Protein AF-A0A5N9HUZ3-F1 (afdb_monomer)

Structure (mmCIF, N/CA/C/O backbone):
data_AF-A0A5N9HUZ3-F1
#
_entry.id   AF-A0A5N9HUZ3-F1
#
loop_
_atom_site.group_PDB
_atom_site.id
_atom_site.type_symbol
_atom_site.label_atom_id
_atom_site.label_alt_id
_atom_site.label_comp_id
_atom_site.label_asym_id
_atom_site.label_entity_id
_atom_site.label_seq_id
_atom_site.pdbx_PDB_ins_code
_atom_site.Cartn_x
_atom_site.Cartn_y
_atom_site.Cartn_z
_atom_site.occupancy
_atom_site.B_iso_or_equiv
_atom_site.auth_seq_id
_atom_site.auth_comp_id
_atom_site.auth_asym_id
_atom_site.auth_atom_id
_atom_site.pdbx_PDB_model_num
ATOM 1 N N . MET A 1 1 ? -9.620 -20.479 14.084 1.00 70.25 1 MET A N 1
ATOM 2 C CA . MET A 1 1 ? -11.020 -20.603 13.618 1.00 70.25 1 MET A CA 1
ATOM 3 C C . MET A 1 1 ? -11.882 -20.804 14.854 1.00 70.25 1 MET A C 1
ATOM 5 O O . MET A 1 1 ? -11.543 -21.673 15.647 1.00 70.25 1 MET A O 1
ATOM 9 N N . TYR A 1 2 ? -12.899 -19.968 15.070 1.00 83.31 2 TYR A N 1
ATOM 10 C CA . TYR A 1 2 ? -13.723 -20.023 16.282 1.00 83.31 2 TYR A CA 1
ATOM 11 C C . TYR A 1 2 ? -14.654 -21.237 16.264 1.00 83.31 2 TYR A C 1
ATOM 13 O O . TYR A 1 2 ? -15.335 -21.481 15.268 1.00 83.31 2 TYR A O 1
ATOM 21 N N . THR A 1 3 ? -14.710 -21.978 17.369 1.00 85.69 3 THR A N 1
ATOM 22 C CA . THR A 1 3 ? -15.716 -23.029 17.567 1.00 85.69 3 THR A CA 1
ATOM 23 C C . THR A 1 3 ? -16.971 -22.382 18.137 1.00 85.69 3 THR A C 1
ATOM 25 O O . THR A 1 3 ? -16.973 -21.948 19.287 1.00 85.69 3 THR A O 1
ATOM 28 N N . LEU A 1 4 ? -18.029 -22.291 17.331 1.00 88.12 4 LEU A N 1
ATOM 29 C CA . LEU A 1 4 ? -19.267 -21.605 17.698 1.00 88.12 4 LEU A CA 1
ATOM 30 C C . LEU A 1 4 ? -20.426 -22.599 17.814 1.00 88.12 4 LEU A C 1
ATOM 32 O O . LEU A 1 4 ? -20.644 -23.418 16.922 1.00 88.12 4 LEU A O 1
ATOM 36 N N . HIS A 1 5 ? -21.204 -22.483 18.889 1.00 86.88 5 HIS A N 1
ATOM 37 C CA . HIS A 1 5 ? -22.492 -23.156 19.044 1.00 86.88 5 HIS A CA 1
ATOM 38 C C . HIS A 1 5 ? -23.592 -22.099 19.008 1.00 86.88 5 HIS A C 1
ATOM 40 O O . HIS A 1 5 ? -23.825 -21.404 19.994 1.00 86.88 5 HIS A O 1
ATOM 46 N N . LEU A 1 6 ? -24.221 -21.944 17.845 1.00 91.12 6 LEU A N 1
ATOM 47 C CA . LEU A 1 6 ? -25.201 -20.891 17.596 1.00 91.12 6 LEU A CA 1
ATOM 48 C C . LEU A 1 6 ? -26.619 -21.444 17.732 1.00 91.12 6 LEU A C 1
ATOM 50 O O . LEU A 1 6 ? -26.968 -22.432 17.090 1.00 91.12 6 LEU A O 1
ATOM 54 N N . SER A 1 7 ? -27.434 -20.790 18.555 1.00 92.19 7 SER A N 1
ATOM 55 C CA . SER A 1 7 ? -28.883 -21.016 18.647 1.00 92.19 7 SER A CA 1
ATOM 56 C C . SER A 1 7 ? -29.696 -19.933 17.931 1.0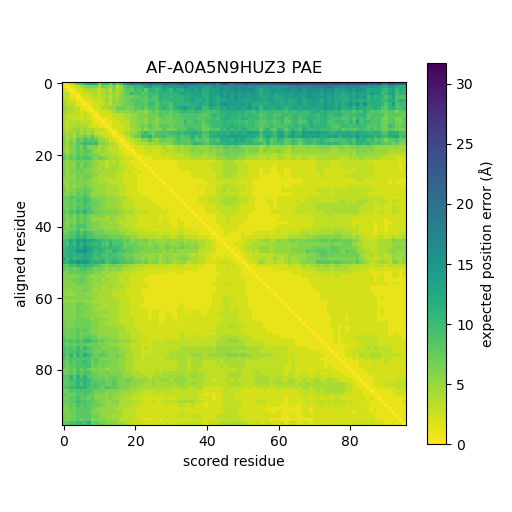0 92.19 7 SER A C 1
ATOM 58 O O . SER A 1 7 ? -30.887 -20.112 17.696 1.00 92.19 7 SER A O 1
ATOM 60 N N . GLU A 1 8 ? -29.054 -18.818 17.580 1.00 92.69 8 GLU A N 1
ATOM 61 C CA . GLU A 1 8 ? -29.625 -17.671 16.875 1.00 92.69 8 GLU A CA 1
ATOM 62 C C . GLU A 1 8 ? -28.740 -17.309 15.675 1.00 92.69 8 GLU A C 1
ATOM 64 O O . GLU A 1 8 ? -27.558 -17.652 15.634 1.00 92.69 8 GLU A O 1
ATOM 69 N N . SER A 1 9 ? -29.290 -16.576 14.703 1.00 92.88 9 SER A N 1
ATOM 70 C CA . SER A 1 9 ? -28.530 -16.043 13.561 1.00 92.88 9 SER A CA 1
ATOM 71 C C . SER A 1 9 ? -27.729 -14.788 13.951 1.00 92.88 9 SER A C 1
ATOM 73 O O . SER A 1 9 ? -27.838 -13.746 13.303 1.00 92.88 9 SER A O 1
ATOM 75 N N . LEU A 1 10 ? -26.954 -14.877 15.033 1.00 92.25 10 LEU A N 1
ATOM 76 C CA . LEU A 1 10 ? -26.121 -13.809 15.581 1.00 92.25 10 LEU A CA 1
ATOM 77 C C . LEU A 1 10 ? -24.797 -14.391 16.085 1.00 92.25 10 LEU A C 1
ATOM 79 O O . LEU A 1 10 ? -24.782 -15.375 16.819 1.00 92.25 10 LEU A O 1
ATOM 83 N N . ILE A 1 11 ? -23.689 -13.738 15.738 1.00 92.50 11 ILE A N 1
ATOM 84 C CA . ILE A 1 11 ? -22.376 -13.967 16.346 1.00 92.50 11 ILE A CA 1
ATOM 85 C C . ILE A 1 11 ? -21.923 -12.628 16.924 1.00 92.50 11 ILE A C 1
ATOM 87 O O . ILE A 1 11 ? -21.786 -11.653 16.186 1.00 92.50 11 ILE A O 1
ATOM 91 N N . SER A 1 12 ? -21.709 -12.568 18.238 1.00 89.25 12 SER A N 1
ATOM 92 C CA . SER A 1 12 ? -21.181 -11.366 18.891 1.00 89.25 12 SER A CA 1
ATOM 93 C C . SER A 1 12 ? -19.735 -11.097 18.471 1.00 89.25 12 SER A C 1
ATOM 95 O O . SER A 1 12 ? -18.981 -12.031 18.180 1.00 89.25 12 SER A O 1
ATOM 97 N N . ALA A 1 13 ? -19.337 -9.823 18.484 1.00 88.88 13 ALA A N 1
ATOM 98 C CA . ALA A 1 13 ? -17.956 -9.426 18.225 1.00 88.88 13 ALA A CA 1
ATOM 99 C C . ALA A 1 13 ? -16.993 -10.180 19.158 1.00 88.88 13 ALA A C 1
ATOM 101 O O . ALA A 1 13 ? -17.204 -10.231 20.373 1.00 88.88 13 ALA A O 1
ATOM 102 N N . GLN A 1 14 ? -15.958 -10.780 18.574 1.00 88.12 14 GLN A N 1
ATOM 103 C CA . GLN A 1 14 ? -14.876 -11.403 19.329 1.00 88.12 14 GLN A CA 1
ATOM 104 C C . GLN A 1 14 ? -13.933 -10.298 19.830 1.00 88.12 14 GLN A C 1
ATOM 106 O O . GLN A 1 14 ? -13.730 -9.302 19.138 1.00 88.12 14 GLN A O 1
ATOM 111 N N . GLN A 1 15 ? -13.420 -10.439 21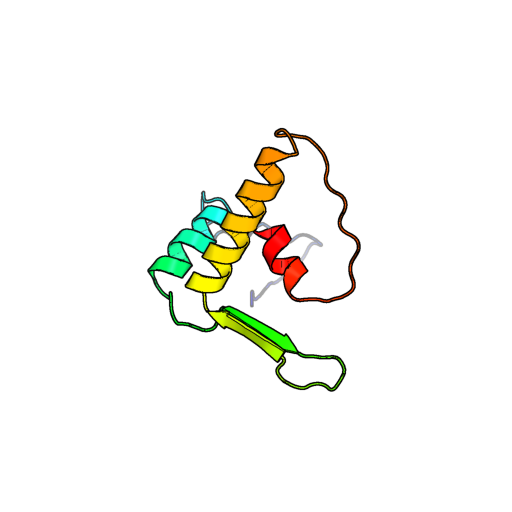.052 1.00 87.62 15 GLN A N 1
ATOM 112 C CA . GLN A 1 15 ? -12.554 -9.447 21.718 1.00 87.62 15 GLN A CA 1
ATOM 113 C C . GLN A 1 15 ? -11.159 -10.020 22.009 1.00 87.62 15 GLN A C 1
ATOM 115 O O . GLN A 1 15 ? -10.481 -9.591 22.939 1.00 87.62 15 GLN A O 1
ATOM 120 N N . ASP A 1 16 ? -10.762 -11.052 21.270 1.00 89.00 16 ASP A N 1
ATOM 121 C CA . ASP A 1 16 ? -9.502 -11.775 21.445 1.00 89.00 16 ASP A CA 1
ATOM 122 C C . ASP A 1 16 ? -8.359 -11.230 20.577 1.00 89.00 16 ASP A C 1
ATOM 124 O O . ASP A 1 16 ? -7.257 -11.774 20.604 1.00 89.00 16 ASP A O 1
ATOM 128 N N . ASP A 1 17 ? -8.608 -10.131 19.865 1.00 87.88 17 ASP A N 1
ATOM 129 C CA . ASP A 1 17 ? -7.611 -9.357 19.135 1.00 87.88 17 ASP A CA 1
ATOM 130 C C . ASP A 1 17 ? -7.829 -7.855 19.379 1.00 87.88 17 ASP A C 1
ATOM 132 O O . ASP A 1 17 ? -8.910 -7.422 19.793 1.00 87.88 17 ASP A O 1
ATOM 136 N N . PHE A 1 18 ? -6.795 -7.052 19.149 1.00 88.44 18 PHE A N 1
ATOM 137 C CA . PHE A 1 18 ? -6.817 -5.613 19.381 1.00 88.44 18 PHE A CA 1
ATOM 138 C C . PHE A 1 18 ? -6.751 -4.841 18.066 1.00 88.44 18 PHE A C 1
ATOM 140 O O . PHE A 1 18 ? -5.907 -5.078 17.204 1.00 88.44 18 PHE A O 1
ATOM 147 N N . VAL A 1 19 ? -7.625 -3.844 17.932 1.00 89.31 19 VAL A N 1
ATOM 148 C CA . VAL A 1 19 ? -7.532 -2.879 16.836 1.00 89.31 19 VAL A CA 1
ATOM 149 C C . VAL A 1 19 ? -6.382 -1.925 17.143 1.00 89.31 19 VAL A C 1
ATOM 151 O O . VAL A 1 19 ? -6.335 -1.316 18.212 1.00 89.31 19 VAL A O 1
ATOM 154 N N . ARG A 1 20 ? -5.431 -1.814 16.215 1.00 92.75 20 ARG A N 1
ATOM 155 C CA . ARG A 1 20 ? -4.315 -0.873 16.330 1.00 92.75 20 ARG A CA 1
ATOM 156 C C . ARG A 1 20 ? -4.769 0.531 15.929 1.00 92.75 20 ARG A C 1
ATOM 158 O O . ARG A 1 20 ? -5.291 0.719 14.836 1.00 92.75 20 ARG A O 1
ATOM 165 N N . GLU A 1 21 ? -4.474 1.516 16.772 1.00 94.94 21 GLU A N 1
ATOM 166 C CA . GLU A 1 21 ? -4.640 2.943 16.465 1.00 94.94 21 GLU A CA 1
ATOM 167 C C . GLU A 1 21 ? -3.470 3.442 15.596 1.00 94.94 21 GLU A C 1
ATOM 169 O O . GLU A 1 21 ? -2.563 4.122 16.073 1.00 94.94 21 GLU A O 1
ATOM 174 N N . ALA A 1 22 ? -3.448 3.038 14.324 1.00 95.31 22 ALA A N 1
ATOM 175 C CA . ALA A 1 22 ? -2.438 3.440 13.346 1.00 95.31 22 ALA A CA 1
ATOM 176 C C . ALA A 1 22 ? -3.069 3.614 11.961 1.00 95.31 22 ALA A C 1
ATOM 178 O O . ALA A 1 22 ? -4.034 2.928 11.617 1.00 95.31 22 ALA A O 1
ATOM 179 N N . THR A 1 23 ? -2.512 4.510 11.144 1.00 96.19 23 THR A N 1
ATOM 180 C CA . THR A 1 23 ? -2.903 4.577 9.733 1.00 96.19 23 THR A CA 1
ATOM 181 C C . THR A 1 23 ? -2.242 3.447 8.941 1.00 96.19 23 THR A C 1
ATOM 183 O O . THR A 1 23 ? -1.216 2.895 9.342 1.00 96.19 23 THR A O 1
ATOM 186 N N . VAL A 1 24 ? -2.807 3.115 7.779 1.00 95.62 24 VAL A N 1
ATOM 187 C CA . VAL A 1 24 ? -2.212 2.135 6.853 1.00 95.62 24 VAL A CA 1
ATOM 188 C C . VAL A 1 24 ? -0.797 2.562 6.430 1.00 95.62 24 VAL A C 1
ATOM 190 O O . VAL A 1 24 ? 0.109 1.730 6.391 1.00 95.62 24 VAL A O 1
ATOM 193 N N . GLY A 1 25 ? -0.585 3.862 6.194 1.00 96.75 25 GLY A N 1
ATOM 194 C CA . GLY A 1 25 ? 0.735 4.418 5.889 1.00 96.75 25 GLY A CA 1
ATOM 195 C C . GLY A 1 25 ? 1.718 4.317 7.061 1.00 96.75 25 GLY A C 1
ATOM 196 O O . GLY A 1 25 ? 2.881 3.981 6.850 1.00 96.75 25 GLY A O 1
ATOM 197 N N . ASP A 1 26 ? 1.267 4.532 8.301 1.00 97.50 26 ASP A N 1
ATOM 198 C CA . ASP A 1 26 ? 2.128 4.370 9.485 1.00 97.50 26 ASP A CA 1
ATOM 199 C C . ASP A 1 26 ? 2.566 2.919 9.674 1.00 97.50 26 ASP A C 1
ATOM 201 O O . ASP A 1 26 ? 3.732 2.663 9.971 1.00 97.50 26 ASP A O 1
ATOM 205 N N . LEU A 1 27 ? 1.662 1.966 9.436 1.00 96.44 27 LEU A N 1
ATOM 206 C CA . LEU A 1 27 ? 2.009 0.550 9.474 1.00 96.44 27 LEU A CA 1
ATOM 207 C C . LEU A 1 27 ? 3.054 0.200 8.405 1.00 96.44 27 LEU A C 1
ATOM 209 O O . LEU A 1 27 ? 3.998 -0.533 8.698 1.00 96.44 27 LEU A O 1
ATOM 213 N N . LEU A 1 28 ? 2.932 0.736 7.184 1.00 97.69 28 LEU A N 1
ATOM 214 C CA . LEU A 1 28 ? 3.944 0.517 6.147 1.00 97.69 28 LEU A CA 1
ATOM 215 C C . LEU A 1 28 ? 5.304 1.104 6.552 1.00 97.69 28 LEU A C 1
ATOM 217 O O . LEU A 1 28 ? 6.319 0.435 6.371 1.00 97.69 28 LEU A O 1
ATOM 221 N N . ARG A 1 29 ? 5.337 2.305 7.149 1.00 98.38 29 ARG A N 1
ATOM 222 C CA . ARG A 1 29 ? 6.577 2.904 7.676 1.00 98.38 29 ARG A CA 1
ATOM 223 C C . ARG A 1 29 ? 7.230 2.035 8.744 1.00 98.38 29 ARG A C 1
ATOM 225 O O . ARG A 1 29 ? 8.432 1.794 8.675 1.00 98.38 29 ARG A O 1
ATOM 232 N N . GLU A 1 30 ? 6.450 1.547 9.706 1.00 97.81 30 GLU A N 1
ATOM 233 C CA . GLU A 1 30 ? 6.926 0.657 10.772 1.00 97.81 30 GLU A CA 1
ATOM 234 C C . GLU A 1 30 ? 7.545 -0.619 10.190 1.00 97.81 30 GLU A C 1
ATOM 236 O O . GLU A 1 30 ? 8.704 -0.941 10.462 1.00 97.81 30 GLU A O 1
ATOM 241 N N . ILE A 1 31 ? 6.816 -1.307 9.311 1.00 97.94 31 ILE A N 1
ATOM 242 C CA . ILE A 1 31 ? 7.280 -2.568 8.728 1.00 97.94 31 ILE A CA 1
ATOM 243 C C . ILE A 1 31 ? 8.472 -2.358 7.789 1.00 97.94 31 ILE A C 1
ATOM 245 O O . ILE A 1 31 ? 9.371 -3.197 7.757 1.00 97.94 31 ILE A O 1
ATOM 249 N N . ALA A 1 32 ? 8.540 -1.243 7.063 1.00 98.38 32 ALA A N 1
ATOM 250 C CA . ALA A 1 32 ? 9.698 -0.915 6.237 1.00 98.38 32 ALA A CA 1
ATOM 251 C C . ALA A 1 32 ? 10.967 -0.667 7.061 1.00 98.38 32 ALA A C 1
ATOM 253 O O . ALA A 1 32 ? 12.058 -0.972 6.584 1.00 98.38 32 ALA A O 1
ATOM 254 N N . VAL A 1 33 ? 10.849 -0.188 8.304 1.00 98.19 33 VAL A N 1
ATOM 255 C CA . VAL A 1 33 ? 11.986 -0.113 9.235 1.00 98.19 33 VAL A CA 1
ATOM 256 C C . VAL A 1 33 ? 12.373 -1.508 9.730 1.00 98.19 33 VAL A C 1
ATOM 258 O O . VAL A 1 33 ? 13.549 -1.868 9.705 1.00 98.19 33 VAL A O 1
ATOM 261 N N . GLU A 1 34 ? 11.402 -2.317 10.156 1.00 98.31 34 GLU A N 1
ATOM 262 C CA . GLU A 1 34 ? 11.664 -3.638 10.747 1.00 98.31 34 GLU A CA 1
ATOM 263 C C . GLU A 1 34 ? 12.139 -4.687 9.732 1.00 98.31 34 GLU A C 1
ATOM 265 O O . GLU A 1 34 ? 12.919 -5.584 10.061 1.00 98.31 34 GLU A O 1
ATOM 270 N N . ARG A 1 35 ? 11.640 -4.610 8.496 1.00 98.31 35 ARG A N 1
ATOM 271 C CA . ARG A 1 35 ? 11.794 -5.633 7.454 1.00 98.31 35 ARG A CA 1
ATOM 272 C C . ARG A 1 35 ? 12.185 -5.038 6.107 1.00 98.31 35 ARG A C 1
ATOM 274 O O . ARG A 1 35 ? 11.780 -5.561 5.073 1.00 98.31 35 ARG A O 1
ATOM 281 N N . ALA A 1 36 ? 13.014 -3.994 6.118 1.00 98.06 36 ALA A N 1
ATOM 282 C CA . ALA A 1 36 ? 13.425 -3.227 4.938 1.00 98.06 36 ALA A CA 1
ATOM 283 C C . ALA A 1 36 ? 13.705 -4.082 3.692 1.00 98.06 36 ALA A C 1
ATOM 285 O O . ALA A 1 36 ? 13.133 -3.838 2.636 1.00 98.06 36 ALA A O 1
ATOM 286 N N . SER A 1 37 ? 14.548 -5.111 3.825 1.00 98.38 37 SER A N 1
ATOM 287 C CA . SER A 1 37 ? 14.992 -5.959 2.709 1.00 98.38 37 SER A CA 1
ATOM 288 C C . SER A 1 37 ? 14.103 -7.179 2.441 1.00 98.38 37 SER A C 1
ATOM 290 O O . SER A 1 37 ? 14.398 -7.948 1.527 1.00 98.38 37 SER A O 1
ATOM 292 N N . ALA A 1 38 ? 13.051 -7.407 3.232 1.00 98.62 38 ALA A N 1
ATOM 293 C CA . ALA A 1 38 ? 12.134 -8.516 2.992 1.00 98.62 38 ALA A CA 1
ATOM 294 C C . ALA A 1 38 ? 11.216 -8.192 1.810 1.00 98.62 38 ALA A C 1
ATOM 296 O O . ALA A 1 38 ? 10.744 -7.063 1.678 1.00 98.62 38 ALA A O 1
ATOM 297 N N . THR A 1 39 ? 10.952 -9.189 0.966 1.0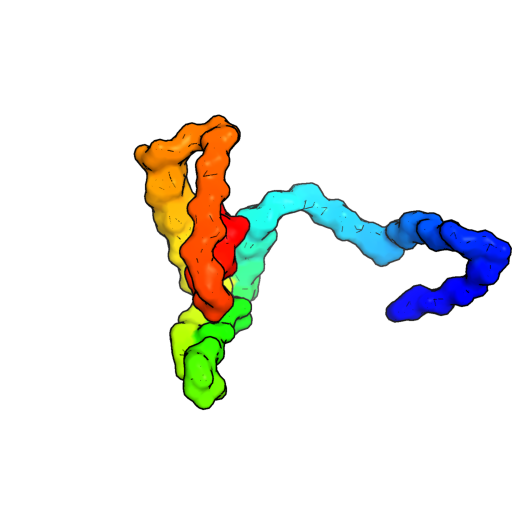0 98.38 39 THR A N 1
ATOM 298 C CA . THR A 1 39 ? 10.030 -9.063 -0.166 1.00 98.38 39 THR A CA 1
ATOM 299 C C . THR A 1 39 ? 8.633 -8.686 0.322 1.00 98.38 39 THR A C 1
ATOM 301 O O . THR A 1 39 ? 8.060 -9.388 1.154 1.00 98.38 39 THR A O 1
ATOM 304 N N . ALA A 1 40 ? 8.097 -7.594 -0.217 1.00 97.94 40 ALA A N 1
ATOM 305 C CA . ALA A 1 40 ? 6.777 -7.062 0.101 1.00 97.94 40 ALA A CA 1
ATOM 306 C C . ALA A 1 40 ? 5.771 -7.319 -1.027 1.00 97.94 40 ALA A C 1
ATOM 308 O O . ALA A 1 40 ? 4.632 -7.697 -0.764 1.00 97.94 40 ALA A O 1
ATOM 309 N N . LEU A 1 41 ? 6.200 -7.152 -2.282 1.00 97.44 41 LEU A N 1
ATOM 310 C CA . LEU A 1 41 ? 5.360 -7.334 -3.463 1.00 97.44 41 LEU A CA 1
ATOM 311 C C . LEU A 1 41 ? 6.141 -8.038 -4.569 1.00 97.44 41 LEU A C 1
ATOM 313 O O . LEU A 1 41 ? 7.309 -7.735 -4.811 1.00 97.44 41 LEU A O 1
ATOM 317 N N . VAL A 1 42 ? 5.472 -8.957 -5.259 1.00 96.81 42 VAL A N 1
ATOM 318 C CA . VAL A 1 42 ? 5.986 -9.629 -6.452 1.00 96.81 42 VAL A CA 1
ATOM 319 C C . VAL A 1 42 ? 4.920 -9.536 -7.534 1.00 96.81 42 VAL A C 1
ATOM 321 O O . VAL A 1 42 ? 3.798 -10.003 -7.347 1.00 96.81 42 VAL A O 1
ATOM 324 N N . GLU A 1 43 ? 5.269 -8.916 -8.653 1.00 95.94 43 GLU A N 1
ATOM 325 C CA . GLU A 1 43 ? 4.451 -8.904 -9.857 1.00 95.94 43 GLU A CA 1
ATOM 326 C C . GLU A 1 43 ? 4.542 -10.260 -10.558 1.00 95.94 43 GLU A C 1
ATOM 328 O O . GLU A 1 43 ? 5.620 -10.848 -10.684 1.00 95.94 43 GLU A O 1
ATOM 333 N N . VAL A 1 44 ? 3.400 -10.727 -11.050 1.00 94.19 44 VAL A N 1
ATOM 334 C CA . VAL A 1 44 ? 3.311 -11.867 -11.960 1.00 94.19 44 VAL A CA 1
ATOM 335 C C . VAL A 1 44 ? 2.757 -11.340 -13.275 1.00 94.19 44 VAL A C 1
ATOM 337 O O . VAL A 1 44 ? 1.663 -10.773 -13.292 1.00 94.19 44 VAL A O 1
ATOM 340 N N . ASP A 1 45 ? 3.529 -11.476 -14.350 1.00 90.19 45 ASP A N 1
ATOM 341 C CA . ASP A 1 45 ? 3.143 -10.984 -15.671 1.00 90.19 45 ASP A CA 1
ATOM 342 C C . ASP A 1 45 ? 2.077 -11.870 -16.343 1.00 90.1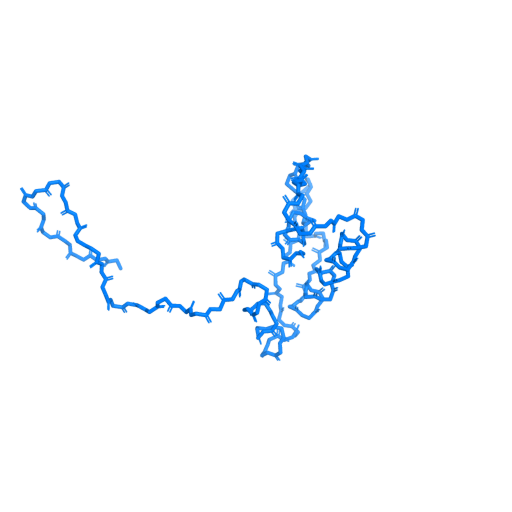9 45 ASP A C 1
ATOM 344 O O . ASP A 1 45 ? 1.593 -12.862 -15.786 1.00 90.19 45 ASP A O 1
ATOM 348 N N . MET A 1 46 ? 1.664 -11.488 -17.554 1.00 88.94 46 MET A N 1
ATOM 349 C CA . MET A 1 46 ? 0.608 -12.189 -18.292 1.00 88.94 46 MET A CA 1
ATOM 350 C C . MET A 1 46 ? 1.019 -13.605 -18.713 1.00 88.94 46 MET A C 1
ATOM 352 O O . MET A 1 46 ? 0.159 -14.459 -18.938 1.00 88.94 46 MET A O 1
ATOM 356 N N . GLU A 1 47 ? 2.320 -13.860 -18.795 1.00 93.25 47 GLU A N 1
ATOM 357 C CA . GLU A 1 47 ? 2.927 -15.148 -19.093 1.00 93.25 47 GLU A CA 1
ATOM 358 C C . GLU A 1 47 ? 3.116 -16.008 -17.831 1.00 93.25 47 GLU A C 1
ATOM 360 O O . GLU A 1 47 ? 3.553 -17.159 -17.929 1.00 93.25 47 GLU A O 1
ATOM 365 N N . GLY A 1 48 ? 2.758 -15.487 -16.652 1.00 91.75 48 GLY A N 1
ATOM 366 C CA . GLY A 1 48 ? 2.893 -16.168 -15.367 1.00 91.75 48 GLY A CA 1
ATOM 367 C C . GLY A 1 48 ? 4.316 -16.148 -14.808 1.00 91.75 48 GLY A C 1
ATOM 368 O O . GLY A 1 48 ? 4.631 -16.941 -13.919 1.00 91.75 48 GLY A O 1
ATOM 369 N N . GLN A 1 49 ? 5.188 -15.289 -15.333 1.00 95.06 49 GLN A N 1
ATOM 370 C CA . GLN A 1 49 ? 6.567 -15.139 -14.885 1.00 95.06 49 GLN A CA 1
ATOM 371 C C . GLN A 1 49 ? 6.660 -14.045 -13.825 1.00 95.06 49 GLN A C 1
ATOM 373 O O . GLN A 1 49 ? 5.857 -13.113 -13.775 1.00 95.06 49 GLN A O 1
ATOM 378 N N . THR A 1 50 ? 7.660 -14.162 -12.953 1.00 93.94 50 THR A N 1
ATOM 379 C CA . THR A 1 50 ? 7.966 -13.099 -11.998 1.00 93.94 50 THR A CA 1
ATOM 380 C C . THR A 1 50 ? 8.485 -11.878 -12.750 1.00 93.94 50 THR A C 1
ATOM 382 O O . THR A 1 50 ? 9.548 -11.940 -13.369 1.00 93.94 50 THR A O 1
ATOM 385 N N . GLY A 1 51 ? 7.735 -10.782 -12.662 1.00 93.44 51 GLY A N 1
ATOM 386 C CA . GLY A 1 51 ? 8.110 -9.477 -13.190 1.00 93.44 51 GLY A CA 1
ATOM 387 C C . GLY A 1 51 ? 8.875 -8.657 -12.155 1.00 93.44 51 GLY A C 1
ATOM 388 O O . GLY A 1 51 ? 9.872 -9.102 -11.580 1.00 93.44 51 GLY A O 1
ATOM 389 N N . ARG A 1 52 ? 8.411 -7.430 -11.913 1.00 95.50 52 ARG A N 1
ATOM 390 C CA . ARG A 1 52 ? 8.981 -6.540 -10.898 1.00 95.50 52 ARG A CA 1
ATOM 391 C C . ARG A 1 52 ? 8.752 -7.079 -9.486 1.00 95.50 52 ARG A C 1
ATOM 393 O O . ARG A 1 52 ? 7.798 -7.803 -9.209 1.00 95.50 52 ARG A O 1
ATOM 400 N N . SER A 1 53 ? 9.611 -6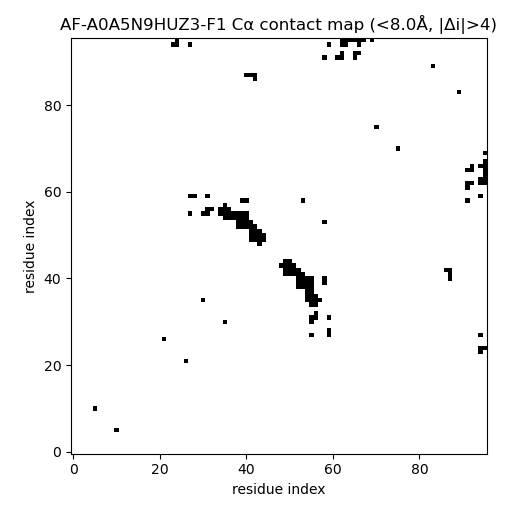.676 -8.563 1.00 97.06 53 SER A N 1
ATOM 401 C CA . SER A 1 53 ? 9.453 -6.978 -7.144 1.00 97.06 53 SER A CA 1
ATOM 402 C C . SER A 1 53 ? 9.899 -5.798 -6.306 1.00 97.06 53 SER A C 1
ATOM 404 O O . SER A 1 53 ? 10.852 -5.119 -6.680 1.00 97.06 53 SER A O 1
ATOM 406 N N . TRP A 1 54 ? 9.262 -5.633 -5.155 1.00 98.44 54 TRP A N 1
ATOM 407 C CA . TRP A 1 54 ? 9.622 -4.639 -4.156 1.00 98.44 54 TRP A CA 1
ATOM 408 C C . TRP A 1 54 ? 9.945 -5.344 -2.850 1.00 98.44 54 TRP A C 1
ATOM 410 O O . TRP A 1 54 ? 9.214 -6.242 -2.412 1.00 98.44 54 TRP A O 1
ATOM 420 N N . ASN A 1 55 ? 11.009 -4.911 -2.188 1.00 98.62 55 ASN A N 1
ATOM 421 C CA . ASN A 1 55 ? 11.119 -5.072 -0.746 1.00 98.62 55 ASN A CA 1
ATOM 422 C C . ASN A 1 55 ? 10.310 -3.982 -0.012 1.00 98.62 55 ASN A C 1
ATOM 424 O O . ASN A 1 55 ? 9.825 -3.035 -0.633 1.00 98.62 55 ASN A O 1
ATOM 428 N N . TYR A 1 56 ? 10.130 -4.102 1.305 1.00 98.62 56 TYR A N 1
ATOM 429 C CA . TYR A 1 56 ? 9.325 -3.125 2.055 1.00 98.62 56 TYR A CA 1
ATOM 430 C C . TYR A 1 56 ? 9.889 -1.700 2.009 1.00 98.62 56 TYR A C 1
ATOM 432 O O . TYR A 1 56 ? 9.111 -0.748 2.023 1.00 98.62 56 TYR A O 1
ATOM 440 N N . SER A 1 57 ? 11.214 -1.533 1.931 1.00 98.56 57 SER A N 1
ATOM 441 C CA . SER A 1 57 ? 11.812 -0.197 1.822 1.00 98.56 57 SER A CA 1
ATOM 442 C C . SER A 1 57 ? 11.554 0.461 0.463 1.00 98.56 57 SER A C 1
ATOM 444 O O . SER A 1 57 ? 11.252 1.651 0.409 1.00 98.56 57 SER A O 1
ATOM 446 N N . GLU A 1 58 ? 11.595 -0.315 -0.621 1.00 98.62 58 GLU A N 1
ATOM 447 C CA . GLU A 1 58 ? 11.260 0.141 -1.974 1.00 98.62 58 GLU A CA 1
ATOM 448 C C . GLU A 1 58 ? 9.767 0.455 -2.084 1.00 98.62 58 GLU A C 1
ATOM 450 O O . GLU A 1 58 ? 9.402 1.514 -2.587 1.00 98.62 58 GLU A O 1
ATOM 455 N N . LEU A 1 59 ? 8.905 -0.419 -1.548 1.00 98.50 59 LEU A N 1
ATOM 456 C CA . LEU A 1 59 ? 7.457 -0.210 -1.546 1.00 98.50 59 LEU A CA 1
ATOM 457 C C . LEU A 1 59 ? 7.079 1.092 -0.825 1.00 98.50 59 LEU A C 1
ATOM 459 O O . LEU A 1 59 ? 6.279 1.867 -1.348 1.00 98.50 59 LEU A O 1
ATOM 463 N N . LEU A 1 60 ? 7.668 1.353 0.349 1.00 98.69 60 LEU A N 1
ATOM 464 C CA . LEU A 1 60 ? 7.460 2.608 1.072 1.00 98.69 60 LEU A CA 1
ATOM 465 C C . LEU A 1 60 ? 7.952 3.810 0.259 1.00 98.69 60 LEU A C 1
ATOM 467 O O . LEU A 1 60 ? 7.207 4.772 0.094 1.00 98.69 60 LEU A O 1
ATOM 471 N N . SER A 1 61 ? 9.186 3.749 -0.250 1.00 98.62 61 SER A N 1
ATOM 472 C CA . SER A 1 61 ? 9.800 4.849 -1.001 1.00 98.62 61 SER A CA 1
ATOM 473 C C . SER A 1 61 ? 8.961 5.249 -2.216 1.00 98.62 61 SER A C 1
ATOM 475 O O . SER A 1 61 ? 8.670 6.431 -2.407 1.00 98.62 61 SER A O 1
ATOM 477 N N . ASP A 1 62 ? 8.537 4.273 -3.018 1.00 98.62 62 ASP A N 1
ATOM 478 C CA . ASP A 1 62 ? 7.753 4.522 -4.229 1.00 98.62 62 ASP A CA 1
ATOM 479 C C . ASP A 1 62 ? 6.348 5.048 -3.891 1.00 98.62 62 ASP A C 1
ATOM 481 O O . ASP A 1 62 ? 5.849 5.963 -4.553 1.00 98.62 62 ASP A O 1
ATOM 485 N N . SER A 1 63 ? 5.732 4.532 -2.821 1.00 98.56 63 SER A N 1
ATOM 486 C CA . SER A 1 63 ? 4.418 4.994 -2.352 1.00 98.56 63 SER A CA 1
ATOM 487 C C . SER A 1 63 ? 4.475 6.432 -1.832 1.00 98.56 63 SER A C 1
ATOM 489 O O . SER A 1 63 ? 3.644 7.254 -2.207 1.00 98.56 63 SER A O 1
ATOM 491 N N . GLU A 1 64 ? 5.485 6.794 -1.033 1.00 98.56 64 GLU A N 1
ATOM 492 C CA . GLU A 1 64 ? 5.647 8.170 -0.543 1.00 98.56 64 GLU A CA 1
ATOM 493 C C . GLU A 1 64 ? 6.009 9.146 -1.671 1.00 98.56 64 GLU A C 1
ATOM 495 O O . GLU A 1 64 ? 5.542 10.289 -1.682 1.00 98.56 64 GLU A O 1
ATOM 500 N N . GLN A 1 65 ? 6.789 8.708 -2.664 1.00 98.62 65 GLN A N 1
ATOM 501 C CA . GLN A 1 65 ? 7.054 9.517 -3.852 1.00 98.62 65 GLN A CA 1
ATOM 502 C C . GLN A 1 65 ? 5.761 9.808 -4.628 1.00 98.62 65 GLN A C 1
ATOM 504 O O . GLN A 1 65 ? 5.538 10.948 -5.055 1.00 98.62 65 GLN A O 1
ATOM 509 N N . LEU A 1 66 ? 4.893 8.805 -4.782 1.00 98.19 66 LEU A N 1
ATOM 510 C CA . LEU A 1 66 ? 3.578 8.970 -5.392 1.00 98.19 66 LEU A CA 1
ATOM 511 C C . LEU A 1 66 ? 2.672 9.876 -4.543 1.00 98.19 66 LEU A C 1
ATOM 513 O O . LEU A 1 66 ? 2.070 10.797 -5.096 1.00 98.19 66 LEU A O 1
ATOM 517 N N . ALA A 1 67 ? 2.648 9.700 -3.219 1.00 97.88 67 ALA A N 1
ATOM 518 C CA . ALA A 1 67 ? 1.896 10.537 -2.281 1.00 97.88 67 ALA A CA 1
ATOM 519 C C . ALA A 1 67 ? 2.252 12.021 -2.438 1.00 97.88 67 ALA A C 1
ATOM 521 O O . ALA A 1 67 ? 1.379 12.878 -2.591 1.00 97.88 67 ALA A O 1
ATOM 522 N N . LEU A 1 68 ? 3.551 12.334 -2.485 1.00 98.44 68 LEU A N 1
ATOM 523 C CA . LEU A 1 68 ? 4.049 13.694 -2.701 1.00 98.44 68 LEU A CA 1
ATOM 524 C C . LEU A 1 68 ? 3.620 14.244 -4.068 1.00 98.44 68 LEU A C 1
ATOM 526 O O . LEU A 1 68 ? 3.210 15.405 -4.182 1.00 98.44 68 LEU A O 1
ATOM 530 N N . ALA A 1 69 ? 3.674 13.419 -5.116 1.00 98.31 69 ALA A N 1
ATOM 531 C CA . ALA A 1 69 ? 3.210 13.808 -6.441 1.00 98.31 69 ALA A CA 1
ATOM 532 C C . ALA A 1 69 ? 1.698 14.103 -6.460 1.00 98.31 69 ALA A C 1
ATOM 534 O O . ALA A 1 69 ? 1.286 15.091 -7.077 1.00 98.31 69 ALA A O 1
ATOM 535 N N . LEU A 1 70 ? 0.874 13.314 -5.769 1.00 97.75 70 LEU A N 1
ATOM 536 C CA . LEU A 1 70 ? -0.567 13.553 -5.660 1.00 97.75 70 LEU A CA 1
ATOM 537 C C . LEU A 1 70 ? -0.871 14.801 -4.831 1.00 97.75 70 LEU A C 1
ATOM 539 O O . LEU A 1 70 ? -1.616 15.663 -5.294 1.00 97.75 70 LEU A O 1
ATOM 543 N N . ALA A 1 71 ? -0.233 14.958 -3.671 1.00 97.75 71 ALA A N 1
ATOM 544 C CA . ALA A 1 71 ? -0.420 16.106 -2.783 1.00 97.75 71 ALA A CA 1
ATOM 545 C C . ALA A 1 71 ? -0.017 17.442 -3.435 1.00 97.75 71 ALA A C 1
ATOM 547 O O . ALA A 1 71 ? -0.553 18.492 -3.095 1.00 97.75 71 ALA A O 1
ATOM 548 N N . SER A 1 72 ? 0.897 17.423 -4.413 1.00 98.31 72 SER A N 1
ATOM 549 C CA . SER A 1 72 ? 1.224 18.621 -5.207 1.00 98.31 72 SER A CA 1
ATOM 550 C C . SER A 1 72 ? 0.144 19.033 -6.222 1.00 98.31 72 SER A C 1
ATOM 552 O O . SER A 1 72 ? 0.233 20.120 -6.792 1.00 98.31 72 SER A O 1
ATOM 554 N N . ARG A 1 73 ? -0.848 18.172 -6.486 1.00 98.19 73 ARG A N 1
ATOM 555 C CA . ARG A 1 73 ? -1.884 18.359 -7.521 1.00 98.19 73 ARG A CA 1
ATOM 556 C C . ARG A 1 73 ? -3.298 18.401 -6.960 1.00 98.19 73 ARG A C 1
ATOM 558 O O . ARG A 1 73 ? -4.155 19.026 -7.574 1.00 98.19 73 ARG A O 1
ATOM 565 N N . PHE A 1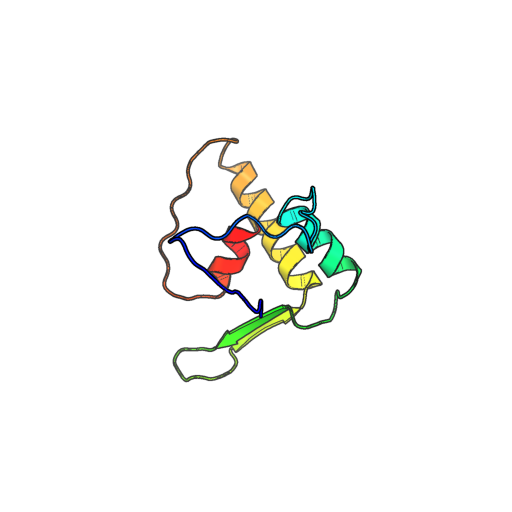 74 ? -3.520 17.740 -5.829 1.00 98.00 74 PHE A N 1
ATOM 566 C CA . PHE A 1 74 ? -4.822 17.581 -5.204 1.00 98.00 74 PHE A CA 1
ATOM 567 C C . PHE A 1 74 ? -4.768 17.999 -3.738 1.00 98.00 74 PHE A C 1
ATOM 569 O O . PHE A 1 74 ? -3.819 17.705 -3.012 1.00 98.00 74 PHE A O 1
ATOM 576 N N . SER A 1 75 ? -5.821 18.672 -3.301 1.00 97.56 75 SER A N 1
ATOM 577 C CA . SER A 1 75 ? -6.061 19.041 -1.915 1.00 97.56 75 SER A CA 1
ATOM 578 C C . SER A 1 75 ? -6.723 17.894 -1.155 1.00 97.56 75 SER A C 1
ATOM 580 O O . SER A 1 75 ? -7.420 17.050 -1.723 1.00 97.56 75 SER A O 1
ATOM 582 N N . GLN A 1 76 ? -6.564 17.895 0.167 1.00 96.38 76 GLN A N 1
ATOM 583 C CA . GLN A 1 76 ? -7.263 16.954 1.037 1.00 96.38 76 GLN A CA 1
ATOM 584 C C . GLN A 1 76 ? -8.782 17.002 0.791 1.00 96.38 76 GLN A C 1
ATOM 586 O O . GLN A 1 76 ? -9.394 18.069 0.800 1.00 96.38 76 GLN A O 1
ATOM 591 N N . GLY A 1 77 ? -9.388 15.828 0.605 1.00 96.62 77 GLY A N 1
ATOM 592 C CA . GLY A 1 77 ? -10.824 15.675 0.356 1.00 96.62 77 GLY A CA 1
ATOM 593 C C . GLY A 1 77 ? -11.215 15.657 -1.123 1.00 96.62 77 GLY A C 1
ATOM 594 O O . GLY A 1 77 ? -12.331 15.236 -1.436 1.00 96.62 77 GLY A O 1
ATOM 595 N N . GLU A 1 78 ? -10.314 16.035 -2.036 1.00 98.00 78 GLU A N 1
ATOM 596 C CA . GLU A 1 78 ? -10.523 15.800 -3.465 1.00 98.00 78 GLU A CA 1
ATOM 597 C C . GLU A 1 78 ? -10.538 14.297 -3.774 1.00 98.00 78 GLU A C 1
ATOM 599 O O . GLU A 1 78 ? -9.945 13.477 -3.071 1.00 98.00 78 GLU A O 1
ATOM 604 N N . ARG A 1 79 ? -11.290 13.915 -4.810 1.00 96.56 79 ARG A N 1
ATOM 605 C CA . ARG A 1 79 ? -11.547 12.510 -5.142 1.00 96.56 79 ARG A CA 1
ATOM 606 C C . ARG A 1 79 ? -10.738 12.117 -6.365 1.00 96.56 79 ARG A C 1
ATOM 608 O O . ARG A 1 79 ? -10.891 12.711 -7.428 1.00 96.56 79 ARG A O 1
ATOM 615 N N . ILE A 1 80 ? -9.935 11.072 -6.215 1.00 94.69 80 ILE A N 1
ATOM 616 C CA . ILE A 1 80 ? -9.162 10.468 -7.298 1.00 94.69 80 ILE A CA 1
ATOM 617 C C . ILE A 1 80 ? -9.902 9.213 -7.765 1.00 94.69 80 ILE A C 1
ATOM 619 O O . ILE A 1 80 ? -10.404 8.439 -6.952 1.00 94.69 80 ILE A O 1
ATOM 623 N N . THR A 1 81 ? -10.003 9.026 -9.081 1.00 95.56 81 THR A N 1
ATOM 624 C CA . THR A 1 81 ? -10.504 7.785 -9.687 1.00 95.56 81 THR A CA 1
ATOM 625 C C . THR A 1 81 ? -9.347 7.077 -10.368 1.00 95.56 81 THR A C 1
ATOM 627 O O . THR A 1 81 ? -8.640 7.686 -11.168 1.00 95.56 81 THR A O 1
ATOM 630 N N . VAL A 1 82 ? -9.179 5.792 -10.070 1.00 94.25 82 VAL A N 1
ATOM 631 C CA . VAL A 1 82 ? -8.153 4.934 -10.665 1.00 94.25 82 VAL A CA 1
ATOM 632 C C . VAL A 1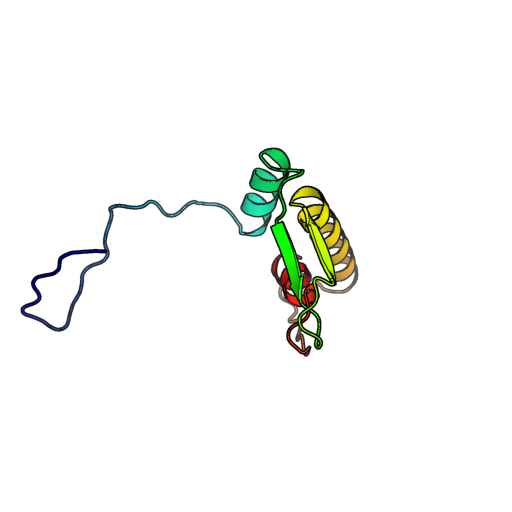 82 ? -8.846 3.901 -11.546 1.00 94.25 82 VAL A C 1
ATOM 634 O O . VAL A 1 82 ? -9.825 3.280 -11.134 1.00 94.25 82 VAL A O 1
ATOM 637 N N . TRP A 1 83 ? -8.351 3.731 -12.771 1.00 95.50 83 TRP A N 1
ATOM 638 C CA . TRP A 1 83 ? -8.820 2.711 -13.705 1.00 95.50 83 TRP A CA 1
ATOM 639 C C . TRP A 1 83 ? -7.612 2.018 -14.324 1.00 95.50 83 TRP A C 1
ATOM 641 O O . TRP A 1 83 ? -6.944 2.576 -15.194 1.00 95.50 83 TRP A O 1
ATOM 651 N N . ALA A 1 84 ? -7.332 0.800 -13.874 1.00 91.81 84 ALA A N 1
ATOM 652 C CA . ALA A 1 84 ? -6.222 -0.008 -14.355 1.00 91.81 84 ALA A CA 1
ATOM 653 C C . ALA A 1 84 ? -6.553 -1.507 -14.215 1.00 91.81 84 ALA A C 1
ATOM 655 O O . ALA A 1 84 ? -7.352 -1.868 -13.345 1.00 91.81 84 ALA A O 1
ATOM 656 N N . PRO A 1 85 ? -5.959 -2.388 -15.044 1.00 91.00 85 PRO A N 1
ATOM 657 C CA . PRO A 1 85 ? -5.994 -3.834 -14.812 1.00 91.00 85 PRO A CA 1
ATOM 658 C C . PRO A 1 85 ? -5.226 -4.200 -13.528 1.00 91.00 85 PRO A C 1
ATOM 660 O O . PRO A 1 85 ? -4.732 -3.318 -12.833 1.00 91.00 85 PRO A O 1
ATOM 663 N N . ASN A 1 86 ? -5.121 -5.488 -13.191 1.00 89.88 86 ASN A N 1
ATOM 664 C CA . ASN A 1 86 ? -4.363 -5.923 -12.014 1.00 89.88 86 ASN A CA 1
ATOM 665 C C . ASN A 1 86 ? -2.847 -5.775 -12.252 1.00 89.88 86 ASN A C 1
ATOM 667 O O . ASN A 1 86 ? -2.201 -6.696 -12.742 1.00 89.88 86 ASN A O 1
ATOM 671 N N . VAL A 1 87 ? -2.321 -4.588 -11.956 1.00 93.19 87 VAL A N 1
ATOM 672 C CA . VAL A 1 87 ? -0.908 -4.198 -12.069 1.00 93.19 87 VAL A CA 1
ATOM 673 C C . VAL A 1 87 ? -0.390 -3.770 -10.692 1.00 93.19 87 VAL A C 1
ATOM 675 O O . VAL A 1 87 ? -1.187 -3.284 -9.885 1.00 93.19 87 VAL A O 1
ATOM 678 N N . PRO A 1 88 ? 0.910 -3.932 -10.385 1.00 94.50 88 PRO A N 1
ATOM 679 C CA . PRO A 1 88 ? 1.445 -3.665 -9.047 1.00 94.50 88 PRO A CA 1
ATOM 680 C C . PRO A 1 88 ? 1.282 -2.208 -8.590 1.00 94.50 88 PRO A C 1
ATOM 682 O O . PRO A 1 88 ? 1.216 -1.947 -7.392 1.00 94.50 88 PRO A O 1
ATOM 685 N N . GLU A 1 89 ? 1.145 -1.258 -9.517 1.00 95.00 89 GLU A N 1
ATOM 686 C CA . GLU A 1 89 ? 0.888 0.155 -9.226 1.00 95.00 89 GLU A CA 1
ATOM 687 C C . GLU A 1 89 ? -0.417 0.387 -8.446 1.00 95.00 89 GLU A C 1
ATOM 689 O O . GLU A 1 89 ? -0.541 1.415 -7.779 1.00 95.00 89 GLU A O 1
ATOM 694 N N . TRP A 1 90 ? -1.364 -0.562 -8.467 1.00 94.62 90 TRP A N 1
ATOM 695 C CA . TRP A 1 90 ? -2.537 -0.518 -7.587 1.00 94.62 90 TRP A CA 1
ATOM 696 C C . TRP A 1 90 ? -2.156 -0.500 -6.106 1.00 94.62 90 TRP A C 1
ATOM 698 O O . TRP A 1 90 ? -2.784 0.207 -5.327 1.00 94.62 90 TRP A O 1
ATOM 708 N N . LEU A 1 91 ? -1.109 -1.224 -5.709 1.00 94.75 91 LEU A N 1
ATOM 709 C CA . LEU A 1 91 ? -0.695 -1.224 -4.310 1.00 94.75 91 LEU A CA 1
ATOM 710 C C . LEU A 1 91 ? -0.001 0.093 -3.939 1.00 94.75 91 LEU A C 1
ATOM 712 O O . LEU A 1 91 ? -0.201 0.610 -2.844 1.00 94.75 91 LEU A O 1
ATOM 716 N N . LEU A 1 92 ? 0.764 0.674 -4.869 1.00 96.75 92 LEU A N 1
ATOM 717 C CA . LEU A 1 92 ? 1.406 1.975 -4.660 1.00 96.75 92 LEU A CA 1
ATOM 718 C C . LEU A 1 92 ? 0.372 3.086 -4.459 1.00 96.75 92 LEU A C 1
ATOM 720 O O . LEU A 1 92 ? 0.542 3.914 -3.572 1.00 96.75 92 LEU A O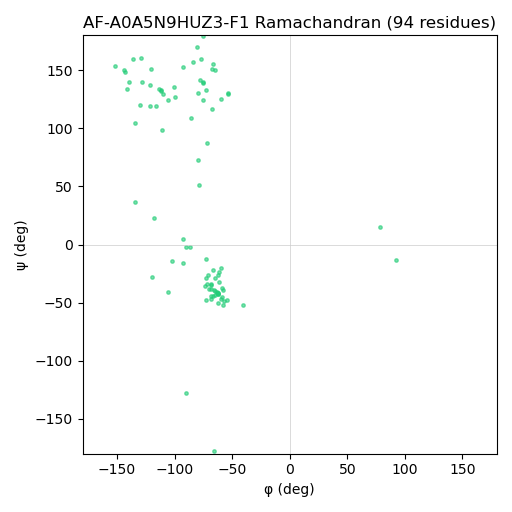 1
ATOM 724 N N . ILE A 1 93 ? -0.711 3.101 -5.249 1.00 96.19 93 ILE A N 1
ATOM 725 C CA . ILE A 1 93 ? -1.765 4.119 -5.112 1.00 96.19 93 ILE A CA 1
ATOM 726 C C . ILE A 1 93 ? -2.609 3.931 -3.841 1.00 96.19 93 ILE A C 1
ATOM 728 O O . ILE A 1 93 ? -3.153 4.905 -3.339 1.00 96.19 93 ILE A O 1
ATOM 732 N N . GLU A 1 94 ? -2.722 2.711 -3.304 1.00 94.81 94 GLU A N 1
ATOM 733 C CA . GLU A 1 94 ? -3.409 2.453 -2.029 1.00 94.81 94 GLU A CA 1
ATOM 734 C C . GLU A 1 94 ? -2.611 2.942 -0.809 1.00 94.81 94 GLU A C 1
ATOM 736 O O . GLU A 1 94 ? -3.208 3.294 0.211 1.00 94.81 94 GLU A O 1
ATOM 741 N N . TYR A 1 95 ? -1.277 2.976 -0.908 1.00 97.00 95 TYR A N 1
ATOM 742 C CA . TYR A 1 95 ? -0.387 3.483 0.142 1.00 97.00 95 TYR A CA 1
ATOM 743 C C . TYR A 1 95 ? -0.027 4.970 0.010 1.00 97.00 95 TYR A C 1
ATOM 745 O O . TYR A 1 95 ? 0.484 5.541 0.978 1.00 97.00 95 TYR A O 1
ATOM 753 N N . ALA A 1 96 ? -0.255 5.574 -1.160 1.00 95.62 96 ALA A N 1
ATOM 754 C CA . ALA A 1 96 ? 0.036 6.978 -1.454 1.00 95.62 96 ALA A CA 1
ATOM 755 C C . ALA A 1 96 ? -1.006 7.945 -0.865 1.00 95.62 96 ALA A C 1
ATOM 757 O O . ALA A 1 96 ? -0.587 8.976 -0.289 1.00 95.62 96 ALA A O 1
#

Foldseek 3Di:
DDDDDDPDPDDDDDPPDDDDPDDPLRVLVVCCVVFVQAWDDWDQDPVRDTDDTHTSVRLNVLLVVVVVVVVVPDDPPDDDDDDDDPDPVVSSPVND

Secondary structure (DSSP, 8-state):
------SSS--PPP-SS------HHHHHHHHHHHTTTSEEEEEE-TTS-EEEEEEHHHHHHHHHHHHHHHHTT--TT-------SS-THHHHHHH-

Sequence (96 aa):
MYTLHLSESLISAQQDDFVREATVGDLLREIAVERASATALVEVDMEGQTGRSWNYSELLSDSEQLALALASRFSQGERITVWAPNVPEWLLIEYA

Radius of gyration: 18.52 Å; Cα contacts (8 Å, |Δi|>4): 80; chains: 1; bounding box: 45×42×41 Å

Nearest PDB structures (foldseek):
  7r7f-assembly2_B  TM=9.264E-01  e=6.538E-02  Picosynechococcus sp. PCC 7002
  7r7e-assembly2_B  TM=9.269E-01  e=9.117E-02  Picosynechococcus sp. PCC 7002
  5ey8-assembly2_B  TM=8.605E-01  e=1.041E-01  Mycolicibacterium smegmatis
  7r7g-assembly1_A  TM=9.226E-01  e=2.164E-01  Picosynechococcus sp. PCC 7002

Solvent-accessible surface area (backbone atoms only — not comparable to full-atom val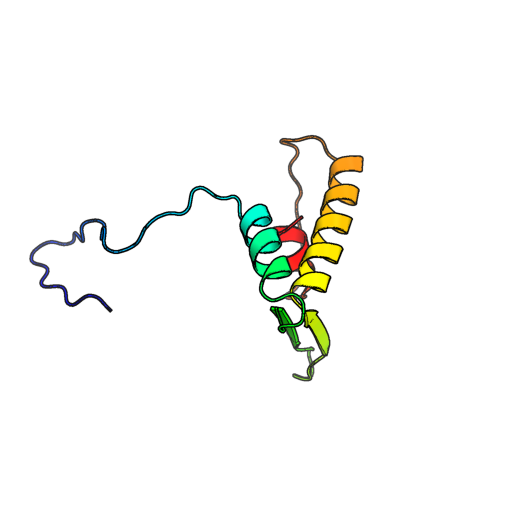ues): 6230 Å² total; per-residue (Å²): 133,88,91,80,88,72,92,57,105,69,81,80,87,80,80,90,68,80,87,74,97,66,53,75,54,54,52,46,54,53,46,20,68,79,38,31,83,42,81,66,47,74,37,66,45,97,86,70,43,80,57,60,70,29,26,25,42,52,49,46,52,54,9,51,54,47,22,54,58,47,57,76,74,46,62,93,87,66,85,86,86,87,89,76,76,103,49,71,66,59,59,36,64,75,54,62

Mean predicted aligned error: 4.49 Å

pLDDT: mean 94.77, std 4.45, range [70.25, 98.69]